Protein AF-A0A8H7GCM1-F1 (afdb_monomer)

Structure (mmCIF, N/CA/C/O backbone):
data_AF-A0A8H7GCM1-F1
#
_entry.id   AF-A0A8H7GCM1-F1
#
loop_
_atom_site.group_PDB
_atom_site.id
_atom_site.type_symbol
_atom_site.label_atom_id
_atom_site.label_alt_id
_atom_site.label_comp_id
_atom_site.label_asym_id
_atom_site.label_entity_id
_atom_site.label_seq_id
_atom_site.pdbx_PDB_ins_code
_atom_site.Cartn_x
_atom_site.Cartn_y
_atom_site.Cartn_z
_atom_site.occupancy
_atom_site.B_iso_or_equiv
_atom_site.auth_seq_id
_atom_site.auth_comp_id
_atom_site.auth_asym_id
_atom_site.auth_atom_id
_atom_site.pdbx_PDB_model_num
ATOM 1 N N . MET A 1 1 ? -5.188 6.220 15.422 1.00 56.75 1 MET A N 1
ATOM 2 C CA . MET A 1 1 ? -5.242 6.048 13.962 1.00 56.75 1 MET A CA 1
ATOM 3 C C . MET A 1 1 ? -3.857 5.651 13.469 1.00 56.75 1 MET A C 1
ATOM 5 O O . MET A 1 1 ? -2.933 6.449 13.520 1.00 56.75 1 MET A O 1
ATOM 9 N N . ILE A 1 2 ? -3.695 4.392 13.070 1.00 59.84 2 ILE A N 1
ATOM 10 C CA . ILE A 1 2 ? -2.401 3.773 12.755 1.00 59.84 2 ILE A CA 1
ATOM 11 C C . ILE A 1 2 ? -2.399 3.373 11.276 1.00 59.84 2 ILE A C 1
ATOM 13 O O . ILE A 1 2 ? -3.336 2.721 10.810 1.00 59.84 2 ILE A O 1
ATOM 17 N N . VAL A 1 3 ? -1.351 3.733 10.538 1.00 56.94 3 VAL A N 1
ATOM 18 C CA . VAL A 1 3 ? -1.102 3.201 9.190 1.00 56.94 3 VAL A CA 1
ATOM 19 C C . VAL A 1 3 ? -0.198 1.992 9.311 1.00 56.94 3 VAL A C 1
ATOM 21 O O . VAL A 1 3 ? 0.894 2.078 9.855 1.00 56.94 3 VAL A O 1
ATOM 24 N N . THR A 1 4 ? -0.628 0.871 8.754 1.00 56.31 4 THR A N 1
ATOM 25 C CA . THR A 1 4 ? 0.222 -0.291 8.501 1.00 56.31 4 THR A CA 1
ATOM 26 C C . THR A 1 4 ? 0.436 -0.411 7.000 1.00 56.31 4 THR A C 1
ATOM 28 O O . THR A 1 4 ? -0.504 -0.662 6.248 1.00 56.31 4 THR A O 1
ATOM 31 N N . SER A 1 5 ? 1.673 -0.232 6.556 1.00 50.31 5 SER A N 1
ATOM 32 C CA . SER A 1 5 ? 2.075 -0.357 5.160 1.00 50.31 5 SER A CA 1
ATOM 33 C C . SER A 1 5 ? 3.177 -1.392 5.030 1.00 50.31 5 SER A C 1
ATOM 35 O O . SER A 1 5 ? 4.272 -1.247 5.569 1.00 50.31 5 SER A O 1
ATOM 37 N N . LEU A 1 6 ? 2.901 -2.488 4.340 1.00 51.47 6 LEU A N 1
ATOM 38 C CA . LEU A 1 6 ? 3.860 -3.576 4.231 1.00 51.47 6 LEU A CA 1
ATOM 39 C C . LEU A 1 6 ? 3.591 -4.369 2.942 1.00 51.47 6 LEU A C 1
ATOM 41 O O . LEU A 1 6 ? 2.454 -4.564 2.509 1.00 51.47 6 LEU A O 1
ATOM 45 N N . THR A 1 7 ? 4.665 -4.865 2.335 1.00 49.66 7 THR A N 1
ATOM 46 C CA . THR A 1 7 ? 4.662 -5.676 1.105 1.00 49.66 7 THR A CA 1
ATOM 47 C C . THR A 1 7 ? 4.729 -7.189 1.378 1.00 49.66 7 THR A C 1
ATOM 49 O O . THR A 1 7 ? 4.510 -7.998 0.475 1.00 49.66 7 THR A O 1
ATOM 52 N N . ALA A 1 8 ? 4.949 -7.607 2.633 1.00 51.75 8 ALA A N 1
ATOM 53 C CA . ALA A 1 8 ? 4.996 -9.014 3.048 1.00 51.75 8 ALA A CA 1
ATOM 54 C C . ALA A 1 8 ? 3.602 -9.537 3.453 1.00 51.75 8 ALA A C 1
ATOM 56 O O . ALA A 1 8 ? 3.176 -9.408 4.597 1.00 51.75 8 ALA A O 1
ATOM 57 N N . LYS A 1 9 ? 2.900 -10.153 2.498 1.00 62.16 9 LYS A N 1
ATOM 58 C CA . LYS A 1 9 ? 1.460 -10.491 2.534 1.00 62.16 9 LYS A CA 1
ATOM 59 C C . LYS A 1 9 ? 0.919 -11.122 3.835 1.00 62.16 9 LYS A C 1
ATOM 61 O O . LYS A 1 9 ? -0.207 -10.817 4.205 1.00 62.16 9 LYS A O 1
ATOM 66 N N . ASN A 1 10 ? 1.686 -11.960 4.542 1.00 61.72 10 ASN A N 1
ATOM 67 C CA . ASN A 1 10 ? 1.159 -12.747 5.673 1.00 61.72 10 ASN A CA 1
ATOM 68 C C . ASN A 1 10 ? 1.312 -12.081 7.051 1.00 61.72 10 ASN A C 1
ATOM 70 O O . ASN A 1 10 ? 0.398 -12.162 7.867 1.00 61.72 10 ASN A O 1
ATOM 74 N N . LEU A 1 11 ? 2.435 -11.407 7.326 1.00 67.19 11 LEU A N 1
ATOM 75 C CA . LEU A 1 11 ? 2.702 -10.837 8.657 1.00 67.19 11 LEU A CA 1
ATOM 76 C C . LEU A 1 11 ? 1.741 -9.682 8.989 1.00 67.19 11 LEU A C 1
ATOM 78 O O . LEU A 1 11 ? 1.339 -9.497 10.133 1.00 67.19 11 LEU A O 1
ATOM 82 N N . ILE A 1 12 ? 1.325 -8.945 7.961 1.00 71.75 12 ILE A N 1
ATOM 83 C CA . ILE A 1 12 ? 0.465 -7.757 8.053 1.00 71.75 12 ILE A CA 1
ATOM 84 C C . ILE A 1 12 ? -0.931 -8.127 8.489 1.00 71.75 12 ILE A C 1
ATOM 86 O O . ILE A 1 12 ? -1.491 -7.481 9.362 1.00 71.75 12 ILE A O 1
ATOM 90 N N . VAL A 1 13 ? -1.498 -9.151 7.853 1.00 74.00 13 VAL A N 1
ATOM 91 C CA . VAL A 1 13 ? -2.870 -9.581 8.118 1.00 74.00 13 VAL A CA 1
ATOM 92 C C . VAL A 1 13 ? -2.975 -9.997 9.578 1.00 74.00 13 VAL A C 1
ATOM 94 O O . VAL A 1 13 ? -3.879 -9.549 10.275 1.00 74.00 13 VAL A O 1
ATOM 97 N N . VAL A 1 14 ? -1.990 -10.760 10.058 1.00 79.25 14 VAL A N 1
ATOM 98 C CA . VAL A 1 14 ? -1.889 -11.177 11.459 1.00 79.25 14 VAL A CA 1
ATOM 99 C C . VAL A 1 14 ? -1.750 -9.964 12.377 1.00 79.25 14 VAL A C 1
ATOM 101 O O . VAL A 1 14 ? -2.549 -9.794 13.295 1.00 79.25 14 VAL A O 1
ATOM 104 N N . PHE A 1 15 ? -0.787 -9.082 12.113 1.00 82.75 15 PHE A N 1
ATOM 105 C CA . PHE A 1 15 ? -0.526 -7.935 12.979 1.00 82.75 15 PHE A CA 1
ATOM 106 C C . PHE A 1 15 ? -1.691 -6.934 13.021 1.00 82.75 15 PHE A C 1
ATOM 108 O O . PHE A 1 15 ? -2.110 -6.515 14.099 1.00 82.75 15 PHE A O 1
ATOM 115 N N . ALA A 1 16 ? -2.278 -6.603 11.869 1.00 82.50 16 ALA A N 1
ATOM 116 C CA . ALA A 1 16 ? -3.461 -5.755 11.775 1.00 82.50 16 ALA A CA 1
ATOM 117 C C . ALA A 1 16 ? -4.646 -6.375 12.525 1.00 82.50 16 ALA A C 1
ATOM 119 O O . ALA A 1 16 ? -5.344 -5.669 13.246 1.00 82.50 16 ALA A O 1
ATOM 120 N N . SER A 1 17 ? -4.853 -7.692 12.423 1.00 82.56 17 SER A N 1
ATOM 121 C CA . SER A 1 17 ? -5.884 -8.389 13.197 1.00 82.56 17 SER A CA 1
ATOM 122 C C . SER A 1 17 ? -5.644 -8.306 14.707 1.00 82.56 17 SER A C 1
ATOM 124 O O . SER A 1 17 ? -6.599 -8.081 15.446 1.00 82.56 17 SER A O 1
ATOM 126 N N . HIS A 1 18 ? -4.395 -8.419 15.169 1.00 85.94 18 HIS A N 1
ATOM 127 C CA . HIS A 1 18 ? -4.063 -8.225 16.585 1.00 85.94 18 HIS A CA 1
ATOM 128 C C . HIS A 1 18 ? -4.339 -6.795 17.050 1.00 85.94 18 HIS A C 1
ATOM 130 O O . HIS A 1 18 ? -4.957 -6.604 18.095 1.00 85.94 18 HIS A O 1
ATOM 136 N N . LEU A 1 19 ? -3.938 -5.791 16.268 1.00 86.38 19 LEU A N 1
ATOM 137 C CA . LEU A 1 19 ? -4.208 -4.393 16.595 1.00 86.38 19 LEU A CA 1
ATOM 138 C C . LEU A 1 19 ? -5.713 -4.083 16.613 1.00 86.38 19 LEU A C 1
ATOM 140 O O . LEU A 1 19 ? -6.174 -3.373 17.501 1.00 86.38 19 LEU A O 1
ATOM 144 N N . LEU A 1 20 ? -6.496 -4.641 15.683 1.00 87.12 20 LEU A N 1
ATOM 145 C CA . LEU A 1 20 ? -7.957 -4.473 15.644 1.00 87.12 20 LEU A CA 1
ATOM 146 C C . LEU A 1 20 ? -8.674 -5.097 16.848 1.00 87.12 20 LEU A C 1
ATOM 148 O O . LEU A 1 20 ? -9.828 -4.746 17.097 1.00 87.12 20 LEU A O 1
ATOM 152 N N . ALA A 1 21 ? -8.019 -6.014 17.564 1.00 87.56 21 ALA A N 1
ATOM 153 C CA . ALA A 1 21 ? -8.541 -6.645 18.772 1.00 87.56 21 ALA A CA 1
ATOM 154 C C . ALA A 1 21 ? -8.226 -5.859 20.061 1.00 87.56 21 ALA A C 1
ATOM 156 O O . ALA A 1 21 ? -8.717 -6.230 21.126 1.00 87.56 21 ALA A O 1
ATOM 157 N N . LEU A 1 22 ? -7.421 -4.790 19.992 1.00 87.94 22 LEU A N 1
ATOM 158 C CA . LEU A 1 22 ? -7.083 -3.965 21.156 1.00 87.94 22 LEU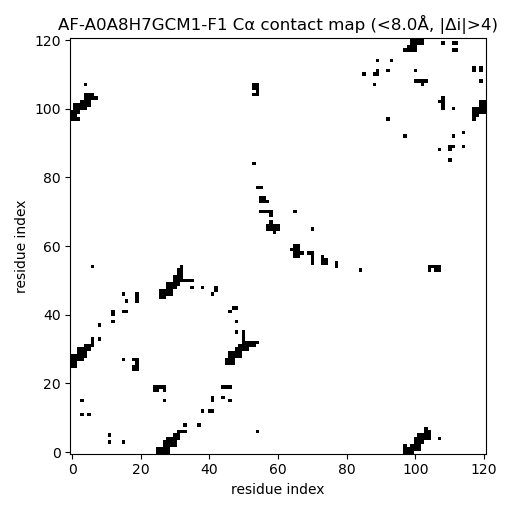 A CA 1
ATOM 159 C C . LEU A 1 22 ? -8.271 -3.117 21.635 1.00 87.94 22 LEU A C 1
ATOM 161 O O . LEU A 1 22 ? -9.161 -2.758 20.862 1.00 87.94 22 LEU A O 1
ATOM 165 N N . ALA A 1 23 ? -8.246 -2.759 22.922 1.00 86.38 23 ALA A N 1
ATOM 166 C CA . ALA A 1 23 ? -9.175 -1.821 23.542 1.00 86.38 23 ALA A CA 1
ATOM 167 C C . ALA A 1 23 ? -8.389 -0.639 24.150 1.00 86.38 23 ALA A C 1
ATOM 169 O O . ALA A 1 23 ? -7.550 -0.872 25.022 1.00 86.38 23 ALA A O 1
ATOM 170 N N . PRO A 1 24 ? -8.646 0.614 23.727 1.00 86.19 24 PRO A N 1
ATOM 171 C CA . PRO A 1 24 ? -9.607 1.023 22.698 1.00 86.19 24 PRO A CA 1
ATOM 172 C C . PRO A 1 24 ? -9.201 0.571 21.285 1.00 86.19 24 PRO A C 1
ATOM 174 O O . PRO A 1 24 ? -8.016 0.478 20.969 1.00 86.19 24 PRO A O 1
ATOM 177 N N . LYS A 1 25 ? -10.200 0.304 20.432 1.00 85.00 25 LYS A N 1
ATOM 178 C CA . LYS A 1 25 ? -9.983 -0.195 19.068 1.00 85.00 25 LYS A CA 1
ATOM 179 C C . LYS A 1 25 ? -9.360 0.895 18.187 1.00 85.00 25 LYS A C 1
ATOM 181 O O . LYS A 1 25 ? -10.008 1.922 17.970 1.00 85.00 25 LYS A O 1
ATOM 186 N N . PRO A 1 26 ? -8.146 0.699 17.642 1.00 88.31 26 PRO A N 1
ATOM 187 C CA . PRO A 1 26 ? -7.531 1.677 16.760 1.00 88.31 26 PRO A CA 1
ATOM 188 C C . PRO A 1 26 ? -8.169 1.644 15.365 1.00 88.31 26 PRO A C 1
ATOM 190 O O . PRO A 1 26 ? -8.519 0.586 14.842 1.00 88.31 26 PRO A O 1
ATOM 193 N N . THR A 1 27 ? -8.243 2.805 14.714 1.00 88.69 27 THR A N 1
ATOM 194 C CA . THR A 1 27 ? -8.492 2.885 13.267 1.00 88.69 27 THR A CA 1
ATOM 195 C C . THR A 1 27 ? -7.226 2.480 12.526 1.00 88.69 27 THR A C 1
ATOM 197 O O . THR A 1 27 ? -6.193 3.128 12.713 1.00 88.69 27 THR A O 1
ATOM 200 N N . ILE A 1 28 ? -7.303 1.437 11.695 1.00 88.88 28 ILE A N 1
ATOM 201 C CA . ILE A 1 28 ? -6.156 0.903 10.951 1.00 88.88 28 ILE A CA 1
ATOM 202 C C .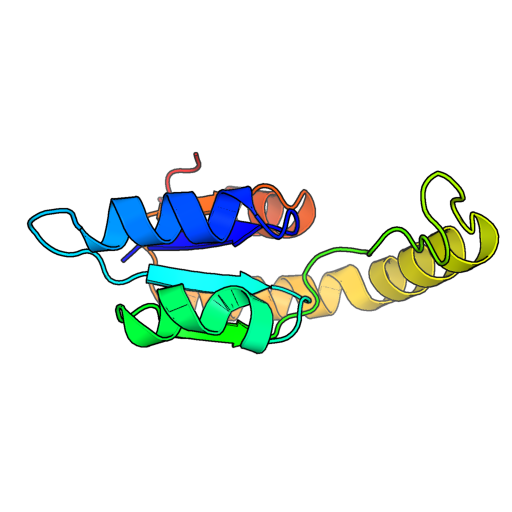 ILE A 1 28 ? -6.336 1.128 9.459 1.00 88.88 28 ILE A C 1
ATOM 204 O O . ILE A 1 28 ? -7.349 0.719 8.889 1.00 88.88 28 ILE A O 1
ATOM 208 N N . TYR A 1 29 ? -5.320 1.712 8.832 1.00 87.56 29 TYR A N 1
ATOM 209 C CA . TYR A 1 29 ? -5.212 1.824 7.382 1.00 87.56 29 TYR A CA 1
ATOM 210 C C . TYR A 1 29 ? -4.175 0.834 6.858 1.00 87.56 29 TYR A C 1
ATOM 212 O O . TYR A 1 29 ? -3.029 0.836 7.299 1.00 87.56 29 TYR A O 1
ATOM 220 N N . ILE A 1 30 ? -4.576 -0.008 5.909 1.00 87.44 30 ILE A N 1
ATOM 221 C CA . ILE A 1 30 ? -3.703 -0.926 5.181 1.00 87.44 30 ILE A CA 1
ATOM 222 C C . ILE A 1 30 ? -3.429 -0.322 3.811 1.00 87.44 30 ILE A C 1
ATOM 224 O O . ILE A 1 30 ? -4.341 -0.209 2.987 1.00 87.44 30 ILE A O 1
ATOM 228 N N . ILE A 1 31 ? -2.170 0.032 3.567 1.00 85.25 31 ILE A N 1
ATOM 229 C CA . ILE A 1 31 ? -1.712 0.562 2.281 1.00 85.25 31 ILE A CA 1
ATOM 230 C C . ILE A 1 31 ? -0.821 -0.486 1.633 1.00 85.25 31 ILE A C 1
ATOM 232 O O . ILE A 1 31 ? 0.145 -0.951 2.240 1.00 85.25 31 ILE A O 1
ATOM 236 N N . SER A 1 32 ? -1.166 -0.909 0.420 1.00 83.06 32 SER A N 1
ATOM 237 C CA . SER A 1 32 ? -0.401 -1.944 -0.273 1.00 83.06 32 SER A CA 1
ATOM 238 C C . SER A 1 32 ? -0.587 -1.885 -1.785 1.00 83.06 32 SER A C 1
ATOM 240 O O . SER A 1 32 ? -1.672 -1.567 -2.272 1.00 83.06 32 SER A O 1
ATOM 242 N N . SER A 1 33 ? 0.450 -2.296 -2.515 1.00 82.19 33 SER A N 1
ATOM 243 C CA . SER A 1 33 ? 0.387 -2.603 -3.949 1.00 82.19 33 SER A CA 1
ATOM 244 C C . SER A 1 33 ? -0.191 -3.998 -4.221 1.00 82.19 33 SER A C 1
ATOM 246 O O . SER A 1 33 ? -0.410 -4.383 -5.368 1.00 82.19 33 SER A O 1
ATOM 248 N N . ALA A 1 34 ? -0.442 -4.789 -3.173 1.00 83.31 34 ALA A N 1
ATOM 249 C CA . ALA A 1 34 ? -1.064 -6.096 -3.296 1.00 83.31 34 ALA A CA 1
ATOM 250 C C . ALA A 1 34 ? -2.601 -5.969 -3.393 1.00 83.31 34 ALA A C 1
ATOM 252 O O . ALA A 1 34 ? -3.187 -5.100 -2.738 1.00 83.31 34 ALA A O 1
ATOM 253 N N . PRO A 1 35 ? -3.282 -6.847 -4.157 1.00 85.31 35 PRO A N 1
ATOM 254 C CA . PRO A 1 35 ? -4.735 -6.810 -4.298 1.00 85.31 35 PRO A CA 1
ATOM 255 C C . PRO A 1 35 ? -5.498 -6.887 -2.969 1.00 85.31 35 PRO A C 1
ATOM 257 O O . PRO A 1 35 ? -5.150 -7.670 -2.082 1.00 85.31 35 PRO A O 1
ATOM 260 N N . LYS A 1 36 ? -6.617 -6.155 -2.882 1.00 88.25 36 LYS A N 1
ATOM 261 C CA . LYS A 1 36 ? -7.480 -6.070 -1.688 1.00 88.25 36 LYS A CA 1
ATOM 262 C C . LYS A 1 36 ? -7.891 -7.426 -1.106 1.00 88.25 36 LYS A C 1
ATOM 264 O O . LYS A 1 36 ? -8.000 -7.544 0.111 1.00 88.25 36 LYS A O 1
ATOM 269 N N . TYR A 1 37 ? -8.113 -8.446 -1.943 1.00 88.44 37 TYR A N 1
ATOM 270 C CA . TYR A 1 37 ? -8.595 -9.759 -1.490 1.00 88.44 37 TYR A CA 1
ATOM 271 C C . TYR A 1 37 ? -7.638 -10.453 -0.509 1.00 88.44 37 TYR A C 1
ATOM 273 O O . TYR A 1 37 ? -8.089 -11.234 0.323 1.00 88.44 37 TYR A O 1
ATOM 281 N N . ILE A 1 38 ? -6.338 -10.137 -0.550 1.00 85.31 38 ILE A N 1
ATOM 282 C CA . ILE A 1 38 ? -5.342 -10.668 0.397 1.00 85.31 38 ILE A CA 1
ATOM 283 C C . ILE A 1 38 ? -5.651 -10.202 1.827 1.00 85.31 38 ILE A C 1
ATOM 285 O O . ILE A 1 38 ? -5.385 -10.915 2.790 1.00 85.31 38 ILE A O 1
ATOM 289 N N . PHE A 1 39 ? -6.269 -9.029 1.961 1.00 87.19 39 PHE A N 1
ATOM 290 C CA . PHE A 1 39 ? -6.596 -8.394 3.234 1.00 87.19 39 PHE A CA 1
ATOM 291 C C . PHE A 1 39 ? -8.078 -8.529 3.601 1.00 87.19 39 PHE A C 1
ATOM 293 O O . PHE A 1 39 ? -8.538 -7.838 4.509 1.00 87.19 39 PHE A O 1
ATOM 300 N N . ALA A 1 40 ? -8.843 -9.391 2.918 1.00 88.31 40 ALA A N 1
ATOM 301 C CA . ALA A 1 40 ? -10.295 -9.489 3.088 1.00 88.31 40 ALA A CA 1
ATOM 302 C C . ALA A 1 40 ? -10.715 -9.673 4.557 1.00 88.31 40 ALA A C 1
ATOM 304 O O . ALA A 1 40 ? -11.635 -9.000 5.013 1.00 88.31 40 ALA A O 1
ATOM 305 N N . ASN A 1 41 ? -9.990 -10.499 5.319 1.00 87.94 41 ASN A N 1
ATOM 306 C CA . ASN A 1 41 ? -10.268 -10.735 6.739 1.00 87.94 41 ASN A CA 1
ATOM 307 C C . ASN A 1 41 ? -10.019 -9.491 7.604 1.00 87.94 41 ASN A C 1
ATOM 309 O O . ASN A 1 41 ? -10.844 -9.153 8.450 1.00 87.94 41 ASN A O 1
ATOM 313 N N . SER A 1 42 ? -8.910 -8.780 7.385 1.00 87.75 42 SER A N 1
ATOM 314 C CA . SER A 1 42 ? -8.601 -7.547 8.120 1.00 87.75 42 SER A CA 1
ATOM 315 C C . SER A 1 42 ? -9.598 -6.437 7.781 1.00 87.75 42 SER A C 1
ATOM 317 O O . SER A 1 42 ? -10.042 -5.716 8.670 1.00 87.75 42 SER A O 1
ATOM 319 N N . VAL A 1 43 ? -10.004 -6.336 6.511 1.00 90.19 43 VAL A N 1
ATOM 320 C CA . VAL A 1 43 ? -11.041 -5.394 6.064 1.00 90.19 43 VAL A CA 1
ATOM 321 C C . VAL A 1 43 ? -12.393 -5.739 6.690 1.00 90.19 43 VAL A C 1
ATOM 323 O O . VAL A 1 43 ? -13.061 -4.851 7.211 1.00 90.19 43 VAL A O 1
ATOM 326 N N . ALA A 1 44 ? -12.774 -7.019 6.724 1.00 90.31 44 ALA A N 1
ATOM 327 C CA . ALA A 1 44 ? -13.993 -7.476 7.394 1.00 90.31 44 ALA A CA 1
ATOM 328 C C . ALA A 1 44 ? -13.975 -7.189 8.908 1.00 90.31 44 ALA A C 1
ATOM 330 O O . ALA A 1 44 ? -15.009 -6.876 9.490 1.00 90.31 44 ALA A O 1
ATOM 331 N N . ALA A 1 45 ? -12.799 -7.228 9.540 1.00 88.69 45 ALA A N 1
ATOM 332 C CA . ALA A 1 45 ? -12.611 -6.863 10.944 1.00 88.69 45 ALA A CA 1
ATOM 333 C C . ALA A 1 45 ? -12.596 -5.336 11.200 1.00 88.69 45 ALA A C 1
ATOM 335 O O . ALA A 1 45 ? -12.564 -4.901 12.359 1.00 88.69 45 ALA A O 1
ATOM 336 N N . GLY A 1 46 ? -12.658 -4.512 10.148 1.00 89.62 46 GLY A N 1
ATOM 337 C CA . GLY A 1 46 ? -12.783 -3.054 10.225 1.00 89.62 46 GLY A CA 1
ATOM 338 C C . GLY A 1 46 ? -11.539 -2.257 9.824 1.00 89.62 46 GLY A C 1
ATOM 339 O O . GLY A 1 46 ? -11.505 -1.057 10.081 1.00 89.62 46 GLY A O 1
ATOM 340 N N . ALA A 1 47 ? -10.521 -2.878 9.216 1.00 90.00 47 ALA A N 1
ATOM 341 C CA . ALA A 1 47 ? -9.425 -2.127 8.600 1.00 90.00 47 ALA A CA 1
ATOM 342 C C . ALA A 1 47 ? -9.877 -1.422 7.312 1.00 90.00 47 ALA A C 1
ATOM 344 O O . ALA A 1 47 ? -10.670 -1.948 6.528 1.00 90.00 47 ALA A O 1
ATOM 345 N N . ILE A 1 48 ? -9.298 -0.254 7.052 1.00 91.44 48 ILE A N 1
ATOM 346 C CA . ILE A 1 48 ? -9.521 0.522 5.835 1.00 91.44 48 ILE A CA 1
ATOM 347 C C . ILE A 1 48 ? -8.393 0.202 4.860 1.00 91.44 48 ILE A C 1
ATOM 349 O O . ILE A 1 48 ? -7.223 0.327 5.198 1.00 91.44 48 ILE A O 1
ATOM 353 N N . TYR A 1 49 ? -8.727 -0.223 3.646 1.00 90.56 49 TYR A N 1
ATOM 354 C CA . TYR A 1 49 ? -7.737 -0.567 2.626 1.00 90.56 49 TYR A CA 1
ATOM 355 C C . TYR A 1 49 ? -7.614 0.537 1.574 1.00 90.56 49 TYR A C 1
ATOM 357 O O . TYR A 1 49 ? -8.629 0.970 1.024 1.00 90.56 49 TYR A O 1
ATOM 365 N N . ARG A 1 50 ? -6.374 0.903 1.234 1.00 89.62 50 ARG A N 1
ATOM 366 C CA . ARG A 1 50 ? -6.022 1.758 0.094 1.00 89.62 50 ARG A CA 1
ATOM 367 C C . ARG A 1 50 ? -5.001 1.033 -0.781 1.00 89.62 50 ARG A C 1
ATOM 369 O O . ARG A 1 50 ? -3.934 0.643 -0.311 1.00 89.62 50 ARG A O 1
ATOM 376 N N . PHE A 1 51 ? -5.326 0.866 -2.060 1.00 88.25 51 PHE A N 1
ATOM 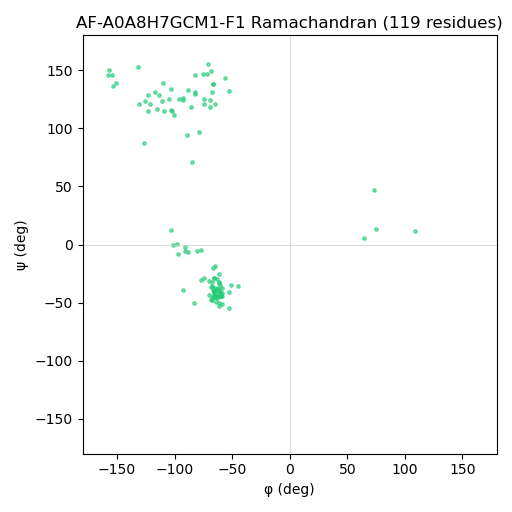377 C CA . PHE A 1 51 ? -4.338 0.423 -3.037 1.00 88.25 51 PHE A CA 1
ATOM 378 C C . PHE A 1 51 ? -3.397 1.591 -3.334 1.00 88.25 51 PHE A C 1
ATOM 380 O O . PHE A 1 51 ? -3.869 2.667 -3.697 1.00 88.25 51 PHE A O 1
ATOM 387 N N . SER A 1 52 ? -2.092 1.383 -3.177 1.00 85.50 52 SER A N 1
ATOM 388 C CA . SER A 1 52 ? -1.087 2.332 -3.652 1.00 85.50 52 SER A CA 1
ATOM 389 C C . SER A 1 52 ? 0.211 1.610 -4.007 1.00 85.50 52 SER A C 1
ATOM 391 O O . SER A 1 52 ? 0.656 0.688 -3.318 1.00 85.50 52 SER A O 1
ATOM 393 N N . GLU A 1 53 ? 0.820 2.023 -5.113 1.00 82.00 53 GLU A N 1
ATOM 394 C CA . GLU A 1 53 ? 2.078 1.485 -5.622 1.00 82.00 53 GLU A CA 1
ATOM 395 C C . GLU A 1 53 ? 3.273 2.173 -4.963 1.00 82.00 53 GLU A C 1
ATOM 397 O O . GLU A 1 53 ? 3.989 2.964 -5.582 1.00 82.00 53 GLU A O 1
ATOM 402 N N . ILE A 1 54 ? 3.455 1.859 -3.689 1.00 76.31 54 ILE A N 1
ATOM 403 C CA . ILE A 1 54 ? 4.403 2.515 -2.787 1.00 76.31 54 ILE A CA 1
ATOM 404 C C . ILE A 1 54 ? 5.787 1.862 -2.737 1.00 76.31 54 ILE A C 1
ATOM 406 O O . ILE A 1 54 ? 6.635 2.344 -2.006 1.00 76.31 54 ILE A O 1
ATOM 410 N N . ASP A 1 55 ? 6.032 0.761 -3.449 1.00 75.69 55 ASP A N 1
ATOM 411 C CA . ASP A 1 55 ? 7.316 0.043 -3.403 1.00 75.69 55 ASP A CA 1
ATOM 412 C C . ASP A 1 55 ? 7.546 -0.710 -4.727 1.00 75.69 55 ASP A C 1
ATOM 414 O O . ASP A 1 55 ? 6.601 -1.335 -5.233 1.00 75.69 55 ASP A O 1
ATOM 418 N N . PRO A 1 56 ? 8.759 -0.685 -5.313 1.00 75.94 56 PRO A N 1
ATOM 419 C CA . PRO A 1 56 ? 9.086 -1.514 -6.465 1.00 75.94 56 PRO A CA 1
ATOM 420 C C . PRO A 1 56 ? 9.049 -2.997 -6.085 1.00 75.94 56 PRO A C 1
ATOM 422 O O . PRO A 1 56 ? 9.783 -3.471 -5.219 1.00 75.94 56 PRO A O 1
ATOM 425 N N . VAL A 1 57 ? 8.200 -3.759 -6.769 1.00 76.31 57 VAL A N 1
ATOM 426 C CA . VAL A 1 57 ? 8.038 -5.193 -6.512 1.00 76.31 57 VAL A CA 1
ATOM 427 C C . VAL A 1 57 ? 9.132 -5.988 -7.230 1.00 76.31 57 VAL A C 1
ATOM 429 O O . VAL A 1 57 ? 9.320 -5.852 -8.439 1.00 76.31 57 VAL A O 1
ATOM 432 N N . ILE A 1 58 ? 9.822 -6.874 -6.502 1.00 79.19 58 ILE A N 1
ATOM 433 C CA . ILE A 1 58 ? 10.692 -7.890 -7.113 1.00 79.19 58 ILE A CA 1
ATOM 434 C C . ILE A 1 58 ? 9.810 -8.909 -7.832 1.00 79.19 58 ILE A C 1
ATOM 436 O O . ILE A 1 58 ? 8.942 -9.536 -7.220 1.00 79.19 58 ILE A O 1
ATOM 440 N N . VAL A 1 59 ? 10.055 -9.115 -9.124 1.00 80.81 59 VAL A N 1
ATOM 441 C CA . VAL A 1 59 ? 9.253 -10.037 -9.924 1.00 80.81 59 VAL A CA 1
ATOM 442 C C . VAL A 1 59 ? 9.785 -11.458 -9.785 1.00 80.81 59 VAL A C 1
ATOM 444 O O . VAL A 1 59 ? 10.926 -11.768 -10.138 1.00 80.81 59 VAL A O 1
ATOM 447 N N . GLN A 1 60 ? 8.930 -12.331 -9.255 1.00 80.56 60 GLN A N 1
ATOM 448 C CA . GLN A 1 60 ? 9.205 -13.749 -9.041 1.00 80.56 60 GLN A CA 1
ATOM 449 C C . GLN A 1 60 ? 8.105 -14.594 -9.694 1.00 80.56 60 GLN A C 1
ATOM 451 O O . GLN A 1 60 ? 7.114 -14.922 -9.041 1.00 80.56 60 GLN A O 1
ATOM 456 N N . PRO A 1 61 ? 8.243 -14.939 -10.987 1.00 76.38 61 PRO A N 1
ATOM 457 C CA . PRO A 1 61 ? 7.233 -15.721 -11.702 1.00 76.38 61 PRO A CA 1
ATOM 458 C C . PRO A 1 61 ? 7.088 -17.149 -11.157 1.00 76.38 61 PRO A C 1
ATOM 460 O O . PRO A 1 61 ? 6.018 -17.744 -11.243 1.00 76.38 61 PRO A O 1
ATOM 463 N N . LEU A 1 62 ? 8.172 -17.702 -10.601 1.00 81.69 62 LEU A N 1
ATOM 464 C CA . LEU A 1 62 ? 8.225 -19.029 -9.993 1.00 81.69 62 LEU A CA 1
ATOM 465 C C . LEU A 1 62 ? 8.908 -18.946 -8.627 1.00 81.69 62 LEU A C 1
ATOM 467 O O . LEU A 1 62 ? 9.788 -18.107 -8.411 1.00 81.69 62 LEU A O 1
ATOM 471 N N . ALA A 1 63 ? 8.554 -19.868 -7.729 1.00 76.38 63 ALA A N 1
ATOM 472 C CA . ALA A 1 63 ? 9.248 -20.012 -6.455 1.00 76.38 63 ALA A CA 1
ATOM 473 C C . ALA A 1 63 ? 10.763 -20.161 -6.693 1.00 76.38 63 ALA A C 1
ATOM 475 O O . ALA A 1 63 ? 11.195 -20.929 -7.555 1.00 76.38 63 ALA A O 1
ATOM 476 N N . TYR A 1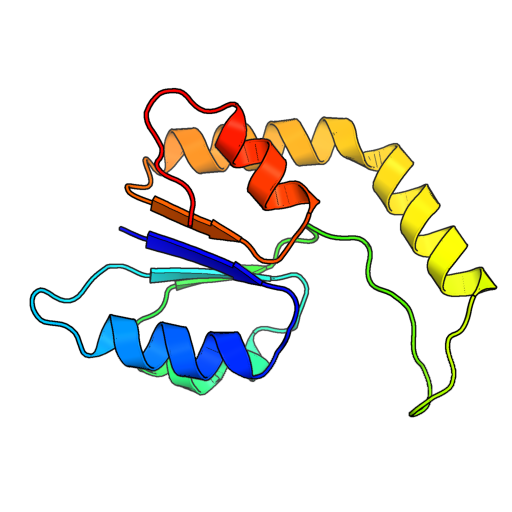 64 ? 11.562 -19.399 -5.943 1.00 79.12 64 TYR A N 1
ATOM 477 C CA . TYR A 1 64 ? 13.032 -19.387 -6.007 1.00 79.12 64 TYR A CA 1
ATOM 478 C C . TYR A 1 64 ? 13.652 -18.890 -7.327 1.00 79.12 64 TYR A C 1
ATOM 480 O O . TYR A 1 64 ? 14.875 -18.919 -7.468 1.00 79.12 64 TYR A O 1
ATOM 488 N N . ARG A 1 65 ? 12.859 -18.389 -8.284 1.00 84.38 65 ARG A N 1
ATOM 489 C CA . ARG A 1 65 ? 13.374 -17.730 -9.493 1.00 84.38 65 ARG A CA 1
ATOM 490 C C . ARG A 1 65 ? 12.982 -16.264 -9.514 1.00 84.38 65 ARG A C 1
ATOM 492 O O . ARG A 1 65 ? 11.810 -15.916 -9.620 1.00 84.38 65 ARG A O 1
ATOM 499 N N . VAL A 1 66 ? 13.999 -15.413 -9.467 1.00 85.25 66 VAL A N 1
ATOM 500 C CA . VAL A 1 66 ? 13.849 -13.969 -9.645 1.00 85.25 66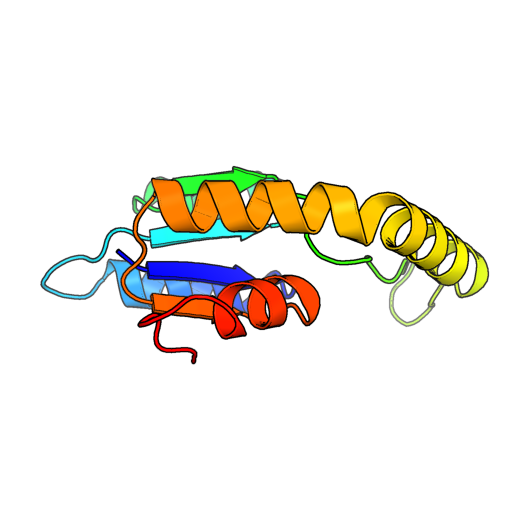 VAL A CA 1
ATOM 501 C C . VAL A 1 66 ? 14.059 -13.633 -11.111 1.00 85.25 66 VAL A C 1
ATOM 503 O O . VAL A 1 66 ? 15.123 -13.926 -11.663 1.00 85.25 66 VAL A O 1
ATOM 506 N N . ASP A 1 67 ? 13.080 -12.970 -11.719 1.00 88.38 67 ASP A N 1
ATOM 507 C CA . ASP A 1 67 ? 13.298 -12.308 -12.997 1.00 88.38 67 ASP A CA 1
ATOM 508 C C . ASP A 1 67 ? 14.029 -10.990 -12.737 1.00 88.38 67 ASP A C 1
ATOM 510 O O . ASP A 1 67 ? 13.440 -9.972 -12.365 1.00 88.38 67 ASP A O 1
ATOM 514 N N . ARG A 1 68 ? 15.354 -11.026 -12.882 1.00 88.81 68 ARG A N 1
ATOM 515 C CA . ARG A 1 68 ? 16.214 -9.869 -12.612 1.00 88.81 68 ARG A CA 1
ATOM 516 C C . ARG A 1 68 ? 15.946 -8.732 -13.590 1.00 88.81 68 ARG A C 1
ATOM 518 O O . ARG A 1 68 ? 15.917 -7.582 -13.167 1.00 88.81 68 ARG A O 1
ATOM 525 N N . GLN A 1 69 ? 15.751 -9.042 -14.871 1.00 91.56 69 GLN A N 1
ATOM 526 C CA . GLN A 1 69 ? 15.574 -8.018 -15.895 1.00 91.56 69 GLN A CA 1
ATOM 527 C C . GLN A 1 69 ? 14.253 -7.287 -15.682 1.00 91.56 69 GLN A C 1
ATOM 529 O O . GLN A 1 69 ? 14.220 -6.057 -15.671 1.00 91.56 69 GLN A O 1
ATOM 534 N N . GLN A 1 70 ? 13.179 -8.038 -15.442 1.00 87.69 70 GLN A N 1
ATOM 535 C CA . GLN A 1 70 ? 11.879 -7.456 -15.156 1.00 87.69 70 GLN A CA 1
ATOM 536 C C . GLN A 1 70 ? 11.888 -6.688 -13.831 1.00 87.69 70 GLN A C 1
ATOM 538 O O . GLN A 1 70 ? 11.372 -5.576 -13.782 1.00 87.69 70 GLN A O 1
ATOM 543 N N . SER A 1 71 ? 12.542 -7.210 -12.788 1.00 86.19 71 SER A N 1
ATOM 544 C CA . SER A 1 71 ? 12.689 -6.497 -11.509 1.00 86.19 71 SER A CA 1
ATOM 545 C C . SER A 1 71 ? 13.435 -5.166 -11.666 1.00 86.19 71 SER A C 1
ATOM 547 O O . SER A 1 71 ? 13.020 -4.162 -11.096 1.00 86.19 71 SER A O 1
ATOM 549 N N . VAL A 1 72 ? 14.502 -5.121 -12.474 1.00 89.62 72 VAL A N 1
ATOM 550 C CA . VAL A 1 72 ? 15.227 -3.873 -12.780 1.00 89.62 72 VAL A CA 1
ATOM 551 C C . VAL A 1 72 ? 14.351 -2.904 -13.572 1.00 89.62 72 VAL A C 1
ATOM 553 O O . VAL A 1 72 ? 14.377 -1.707 -13.300 1.00 89.62 72 VAL A O 1
ATOM 556 N N . ASN A 1 73 ? 13.562 -3.394 -14.529 1.00 90.38 73 ASN A N 1
ATOM 557 C CA . ASN A 1 73 ? 12.655 -2.547 -15.303 1.00 90.38 73 ASN A CA 1
ATOM 558 C C . ASN A 1 73 ? 11.559 -1.935 -14.413 1.00 90.38 73 ASN A C 1
ATOM 560 O O . ASN A 1 73 ? 11.303 -0.738 -14.509 1.00 90.38 73 ASN A O 1
ATOM 564 N N . VAL A 1 74 ? 10.970 -2.729 -13.510 1.00 86.62 74 VAL A N 1
ATOM 565 C CA . VAL A 1 74 ? 10.003 -2.255 -12.504 1.00 86.62 74 VAL A CA 1
ATOM 566 C C . VAL A 1 74 ? 10.646 -1.220 -11.585 1.00 86.62 74 VAL A C 1
ATOM 568 O O . VAL A 1 74 ? 10.055 -0.173 -11.337 1.00 86.62 74 VAL A O 1
ATOM 571 N N . LEU A 1 75 ? 11.877 -1.471 -11.129 1.00 87.38 75 LEU A N 1
ATOM 572 C CA . LEU A 1 75 ? 12.615 -0.517 -10.308 1.00 87.38 75 LEU A CA 1
ATOM 573 C C . LEU A 1 75 ? 12.867 0.802 -11.050 1.00 87.38 75 LEU A C 1
ATOM 575 O O . LEU A 1 75 ? 12.655 1.856 -10.467 1.00 87.38 75 LEU A O 1
ATOM 579 N N . ARG A 1 76 ? 13.281 0.769 -12.323 1.00 89.50 76 ARG A N 1
ATOM 580 C CA . ARG A 1 76 ? 13.490 1.991 -13.123 1.00 89.50 76 ARG A CA 1
ATOM 581 C C . ARG A 1 76 ? 12.202 2.791 -13.275 1.00 89.50 76 ARG A C 1
ATOM 583 O O . ARG A 1 76 ? 12.190 3.960 -12.921 1.00 89.50 76 ARG A O 1
ATOM 590 N N . ALA A 1 77 ? 11.112 2.144 -13.685 1.00 87.50 77 ALA A N 1
ATOM 591 C CA . ALA A 1 77 ? 9.815 2.806 -13.824 1.00 87.50 77 ALA A CA 1
ATOM 592 C C . ALA A 1 77 ? 9.325 3.418 -12.497 1.00 87.50 77 ALA A C 1
ATOM 594 O O . ALA A 1 77 ? 8.750 4.509 -12.468 1.00 87.50 77 ALA A O 1
ATOM 595 N N . PHE A 1 78 ? 9.583 2.736 -11.379 1.00 85.50 78 PHE A N 1
ATOM 596 C CA . PHE A 1 78 ? 9.305 3.279 -10.056 1.00 85.50 78 PHE A CA 1
ATOM 597 C C . PHE A 1 78 ? 10.185 4.495 -9.738 1.00 85.50 78 PHE A C 1
ATOM 599 O O . PHE A 1 78 ? 9.677 5.503 -9.261 1.00 85.50 78 PHE A O 1
ATOM 606 N N . LEU A 1 79 ? 11.491 4.429 -10.017 1.00 86.56 79 LEU A N 1
ATOM 607 C CA . LEU A 1 79 ? 12.420 5.536 -9.780 1.00 86.56 79 LEU A CA 1
ATOM 608 C C . LEU A 1 79 ? 12.080 6.773 -10.623 1.00 86.56 79 LEU A C 1
ATOM 610 O O . LEU A 1 79 ? 12.159 7.882 -10.102 1.00 86.56 79 LEU A O 1
ATOM 614 N N . ASP A 1 80 ? 11.633 6.585 -11.865 1.00 89.56 80 ASP A N 1
ATOM 615 C CA . ASP A 1 80 ? 11.223 7.670 -12.767 1.00 89.56 80 ASP A CA 1
ATOM 616 C C . ASP A 1 80 ? 9.972 8.412 -12.264 1.00 89.56 80 ASP A C 1
ATOM 618 O O . ASP A 1 80 ? 9.800 9.603 -12.509 1.00 89.56 80 ASP A O 1
ATOM 622 N N . THR A 1 81 ? 9.097 7.722 -11.526 1.00 86.00 81 THR A N 1
ATOM 623 C CA . THR A 1 81 ? 7.857 8.288 -10.957 1.00 86.00 81 THR A CA 1
ATOM 624 C C . THR A 1 81 ? 7.968 8.619 -9.470 1.00 86.00 81 THR A C 1
ATOM 626 O O . THR A 1 81 ? 7.023 9.138 -8.869 1.00 86.00 81 THR A O 1
ATOM 629 N N . LYS A 1 82 ? 9.138 8.352 -8.879 1.00 82.69 82 LYS A N 1
ATOM 630 C CA . LYS A 1 82 ? 9.400 8.394 -7.441 1.00 82.69 82 LYS A CA 1
ATOM 631 C C . LYS A 1 82 ? 8.989 9.712 -6.817 1.00 82.69 82 LYS A C 1
ATOM 633 O O . LYS A 1 82 ? 8.233 9.703 -5.859 1.00 82.69 82 LYS A O 1
ATOM 638 N N . ASP A 1 83 ? 9.488 10.830 -7.334 1.00 83.69 83 ASP A N 1
ATOM 639 C CA . ASP A 1 83 ? 9.313 12.133 -6.686 1.00 83.69 83 ASP A CA 1
ATOM 640 C C . ASP A 1 83 ? 7.852 12.605 -6.718 1.00 83.69 83 ASP A C 1
ATOM 642 O O . ASP A 1 83 ? 7.363 13.141 -5.727 1.00 83.69 83 ASP A O 1
ATOM 646 N N . ALA A 1 84 ? 7.126 12.324 -7.804 1.00 86.25 84 ALA A N 1
ATOM 647 C CA . ALA A 1 84 ? 5.701 12.636 -7.907 1.00 86.25 84 ALA A CA 1
ATOM 648 C C . ALA A 1 84 ? 4.863 11.789 -6.936 1.00 86.25 84 ALA A C 1
ATOM 650 O O . ALA A 1 84 ? 4.070 12.334 -6.170 1.00 86.25 84 ALA A O 1
ATOM 651 N N . LYS A 1 85 ? 5.094 10.467 -6.907 1.00 83.44 85 LYS A N 1
ATOM 652 C CA . LYS A 1 85 ? 4.429 9.560 -5.956 1.00 83.44 85 LYS A CA 1
ATOM 653 C C . LYS A 1 85 ? 4.749 9.919 -4.509 1.00 83.44 85 LYS A C 1
ATOM 655 O O . LYS A 1 85 ? 3.908 9.785 -3.629 1.00 83.44 85 LYS A O 1
ATOM 660 N N . LEU A 1 86 ? 5.969 10.380 -4.258 1.00 81.44 86 LEU A N 1
ATOM 661 C CA . LEU A 1 86 ? 6.398 10.789 -2.931 1.00 81.44 86 LEU A CA 1
ATOM 662 C C . LEU A 1 86 ? 5.593 11.973 -2.413 1.00 81.44 86 LEU A C 1
ATOM 664 O O . LEU A 1 86 ? 5.174 11.976 -1.259 1.00 81.44 86 LEU A O 1
ATOM 668 N N . GLU A 1 87 ? 5.412 12.977 -3.264 1.00 84.00 87 GLU A N 1
ATOM 669 C CA . GLU A 1 87 ? 4.652 14.169 -2.927 1.00 84.00 87 GLU A CA 1
AT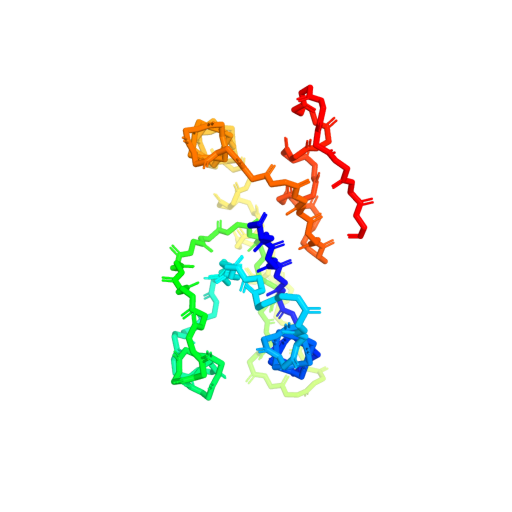OM 670 C C . GLU A 1 87 ? 3.177 13.834 -2.688 1.00 84.00 87 GLU A C 1
ATOM 672 O O . GLU A 1 87 ? 2.608 14.279 -1.695 1.00 84.00 87 GLU A O 1
ATOM 677 N N . GLU A 1 88 ? 2.592 12.981 -3.534 1.00 86.75 88 GLU A N 1
ATOM 678 C CA . GLU A 1 88 ? 1.218 12.494 -3.381 1.00 86.75 88 GLU A CA 1
ATOM 679 C C . GLU A 1 88 ? 1.018 11.763 -2.046 1.00 86.75 88 GLU A C 1
ATOM 681 O O . GLU A 1 88 ? 0.121 12.101 -1.272 1.00 86.75 88 GLU A O 1
ATOM 686 N N . GLU A 1 89 ? 1.885 10.794 -1.732 1.00 83.94 89 GLU A N 1
ATOM 687 C CA . GLU A 1 89 ? 1.797 10.039 -0.481 1.00 83.94 89 GLU A CA 1
ATOM 688 C C . GLU A 1 89 ? 2.048 10.925 0.737 1.00 83.94 89 GLU A C 1
ATOM 690 O O . GLU A 1 89 ? 1.382 10.774 1.760 1.00 83.94 89 GLU A O 1
ATOM 695 N N . ARG A 1 90 ? 2.978 11.881 0.640 1.00 82.00 90 ARG A N 1
ATOM 696 C CA . ARG A 1 90 ? 3.237 12.836 1.718 1.00 82.00 90 ARG A CA 1
ATOM 697 C C . ARG A 1 90 ? 2.020 13.716 1.980 1.00 82.00 90 ARG A C 1
ATOM 699 O O . ARG A 1 90 ? 1.632 13.854 3.138 1.00 82.00 90 ARG A O 1
ATOM 706 N N . ALA A 1 91 ? 1.438 14.299 0.934 1.00 85.88 91 ALA A N 1
ATOM 707 C CA . ALA A 1 91 ? 0.259 15.148 1.049 1.00 85.88 91 ALA A CA 1
ATOM 708 C C . ALA A 1 91 ? -0.911 14.368 1.660 1.00 85.88 91 ALA A C 1
ATOM 710 O O . ALA A 1 91 ? -1.534 14.836 2.610 1.00 85.88 91 ALA A O 1
ATOM 711 N N . TRP A 1 92 ? -1.129 13.135 1.200 1.00 85.94 92 TRP A N 1
ATOM 712 C CA . TRP A 1 92 ? -2.161 12.261 1.743 1.00 85.94 92 TRP A CA 1
ATOM 713 C C . TRP A 1 92 ? -1.916 11.895 3.218 1.00 85.94 92 TRP A C 1
ATOM 715 O O . TRP A 1 92 ? -2.832 11.961 4.035 1.00 85.94 92 TRP A O 1
ATOM 725 N N . LEU A 1 93 ? -0.680 11.551 3.601 1.00 81.00 93 LEU A N 1
ATOM 726 C CA . LEU A 1 93 ? -0.331 11.259 4.999 1.00 81.00 93 LEU A CA 1
ATOM 727 C C . LEU A 1 93 ? -0.563 12.471 5.916 1.00 81.00 93 LEU A C 1
ATOM 729 O O . LEU A 1 93 ? -1.019 12.299 7.049 1.00 81.00 93 LEU A O 1
ATOM 733 N N . GLN A 1 94 ? -0.259 13.680 5.433 1.00 83.12 94 GLN A N 1
ATOM 734 C CA . GLN A 1 94 ? -0.480 14.931 6.164 1.00 83.12 94 GLN A CA 1
ATOM 735 C C . GLN A 1 94 ? -1.964 15.270 6.302 1.00 83.12 94 GLN A C 1
ATOM 737 O O . GLN A 1 94 ? -2.393 15.643 7.390 1.00 83.12 94 GLN A O 1
ATOM 742 N N . GLU A 1 95 ? -2.741 15.117 5.229 1.00 86.25 95 GLU A N 1
ATOM 743 C CA . GLU A 1 95 ? -4.187 15.359 5.223 1.00 86.25 95 GLU A CA 1
ATOM 744 C C . GLU A 1 95 ? -4.911 14.446 6.215 1.00 86.25 95 GLU A C 1
ATOM 746 O O . GLU A 1 95 ? -5.778 14.889 6.966 1.00 8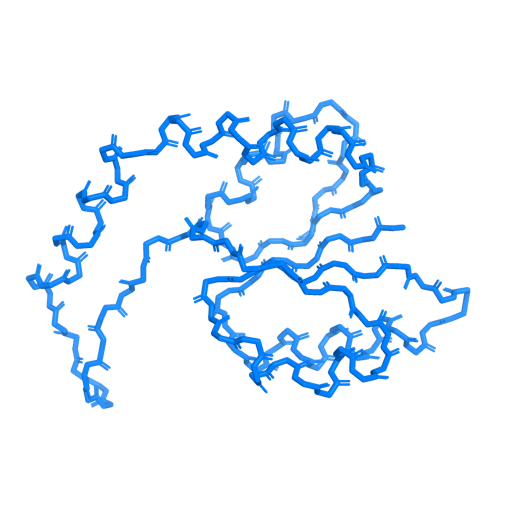6.25 95 GLU A O 1
ATOM 751 N N . MET A 1 96 ? -4.527 13.171 6.244 1.00 83.56 96 MET A N 1
ATOM 752 C CA . MET A 1 96 ? -5.190 12.186 7.087 1.00 83.56 96 MET A CA 1
ATOM 753 C C . MET A 1 96 ? -4.829 12.338 8.568 1.00 83.56 96 MET A C 1
ATOM 755 O O . MET A 1 96 ? -5.661 12.005 9.402 1.00 83.56 96 MET A O 1
ATOM 759 N N . GLY A 1 97 ? -3.636 12.840 8.915 1.00 79.31 97 GLY A N 1
ATOM 760 C CA . GLY A 1 97 ? -3.251 13.132 10.304 1.00 79.31 97 GLY A CA 1
ATOM 761 C C . GLY A 1 97 ? -2.965 11.893 11.164 1.00 79.31 97 GLY A C 1
ATOM 762 O O . GLY A 1 97 ? -3.484 11.767 12.270 1.00 79.31 97 GLY A O 1
ATOM 763 N N . PHE A 1 98 ? -2.183 10.940 10.650 1.00 80.69 98 PHE A N 1
ATOM 764 C CA . PHE A 1 98 ? -1.902 9.664 11.324 1.00 80.69 98 PHE A CA 1
ATOM 765 C C . PHE A 1 98 ? -1.086 9.795 12.618 1.00 80.69 98 PHE A C 1
ATOM 767 O O . PHE A 1 98 ? -0.079 10.495 12.655 1.00 80.69 98 PHE A O 1
ATOM 774 N N . ASP A 1 99 ? -1.467 9.029 13.649 1.00 80.19 99 ASP A N 1
ATOM 775 C CA . ASP A 1 99 ? -0.766 9.015 14.943 1.00 80.19 99 ASP A CA 1
ATOM 776 C C . ASP A 1 99 ? 0.540 8.212 14.890 1.00 80.19 99 ASP A C 1
ATOM 778 O O . ASP A 1 99 ? 1.474 8.473 15.641 1.00 80.19 99 ASP A O 1
ATOM 782 N N . CYS A 1 100 ? 0.595 7.187 14.038 1.00 77.62 100 CYS A N 1
ATOM 783 C CA . CYS A 1 100 ? 1.758 6.322 13.876 1.00 77.62 100 CYS A CA 1
ATOM 784 C C . CYS A 1 100 ? 1.719 5.639 12.508 1.00 77.62 100 CYS A C 1
ATOM 786 O O . CYS A 1 100 ? 0.641 5.282 12.012 1.00 77.62 100 CYS A O 1
ATOM 788 N N . VAL A 1 101 ? 2.897 5.419 11.922 1.00 78.12 101 VAL A N 1
ATOM 789 C CA . VAL A 1 101 ? 3.048 4.601 10.719 1.00 78.12 101 VAL A CA 1
ATOM 790 C C . VAL A 1 101 ? 4.030 3.470 10.974 1.00 78.12 101 VAL A C 1
ATOM 792 O O . VAL A 1 101 ? 5.158 3.691 11.404 1.00 78.12 101 VAL A O 1
ATOM 795 N N . LEU A 1 102 ? 3.579 2.267 10.646 1.00 77.75 102 LEU A N 1
ATOM 796 C CA . LEU A 1 102 ? 4.344 1.033 10.632 1.00 77.75 102 LEU A CA 1
ATOM 797 C C . LEU A 1 102 ? 4.672 0.705 9.181 1.00 77.75 102 LEU A C 1
ATOM 799 O O . LEU A 1 102 ? 3.754 0.464 8.386 1.00 77.75 102 LEU A O 1
ATOM 803 N N . SER A 1 103 ? 5.956 0.706 8.826 1.00 75.12 103 SER A N 1
ATOM 804 C CA . SER A 1 103 ? 6.383 0.464 7.445 1.00 75.12 103 SER A CA 1
ATOM 805 C C . SER A 1 103 ? 7.485 -0.579 7.341 1.00 75.12 103 SER A C 1
ATOM 807 O O . SER A 1 103 ? 8.593 -0.373 7.815 1.00 75.12 103 SER A O 1
ATOM 809 N N . ASN A 1 104 ? 7.217 -1.651 6.595 1.00 72.12 104 ASN A N 1
ATOM 810 C CA . ASN A 1 104 ? 8.256 -2.563 6.084 1.00 72.12 104 ASN A CA 1
ATOM 811 C C . ASN A 1 104 ? 8.640 -2.240 4.633 1.00 72.12 104 ASN A C 1
ATOM 813 O O . ASN A 1 104 ? 9.440 -2.942 4.023 1.00 72.12 104 ASN A O 1
ATOM 817 N N . THR A 1 105 ? 8.026 -1.211 4.047 1.00 68.25 105 THR A N 1
ATOM 818 C CA . THR A 1 105 ? 8.432 -0.698 2.736 1.00 68.25 105 THR A CA 1
ATOM 819 C C . THR A 1 105 ? 9.512 0.353 2.944 1.00 68.25 105 THR A C 1
ATOM 821 O O . THR A 1 105 ? 9.367 1.240 3.794 1.00 68.25 105 THR A O 1
ATOM 824 N N . ALA A 1 106 ? 10.597 0.264 2.174 1.00 68.25 106 ALA A N 1
ATOM 825 C CA . ALA A 1 106 ? 11.697 1.222 2.273 1.00 68.25 106 ALA A CA 1
ATOM 826 C C . ALA A 1 106 ? 11.231 2.649 1.939 1.00 68.25 106 ALA A C 1
ATOM 828 O O . ALA A 1 106 ? 11.714 3.624 2.510 1.00 68.25 106 ALA A O 1
ATOM 829 N N . PHE A 1 107 ? 10.260 2.766 1.032 1.00 69.62 107 PHE A N 1
ATOM 830 C CA . PHE A 1 107 ? 9.818 4.041 0.491 1.00 69.62 107 PHE A CA 1
ATOM 831 C C . PHE A 1 107 ? 8.802 4.771 1.379 1.00 69.62 107 PHE A C 1
ATOM 833 O O . PHE A 1 107 ? 9.034 5.926 1.727 1.00 69.62 107 PHE A O 1
ATOM 840 N N . LEU A 1 108 ? 7.718 4.118 1.824 1.00 68.00 108 LEU A N 1
ATOM 841 C CA . LEU A 1 108 ? 6.728 4.796 2.673 1.00 68.00 108 LEU A CA 1
ATOM 842 C C . LEU A 1 108 ? 7.307 5.146 4.052 1.00 68.00 108 LEU A C 1
ATOM 844 O O . LEU A 1 108 ? 7.020 6.215 4.590 1.00 68.00 108 LEU A O 1
ATOM 848 N N . GLY A 1 109 ? 8.168 4.281 4.599 1.00 69.50 109 GLY A N 1
ATOM 849 C CA . GLY A 1 109 ? 8.869 4.557 5.856 1.00 69.50 109 GLY A CA 1
ATOM 850 C C . GLY A 1 109 ? 9.712 5.828 5.757 1.00 69.50 109 GLY A C 1
ATOM 851 O O . GLY A 1 109 ? 9.672 6.684 6.639 1.00 69.50 109 GLY A O 1
ATOM 852 N N . TRP A 1 110 ? 10.393 6.018 4.628 1.00 69.19 110 TRP A N 1
ATOM 853 C CA . TRP A 1 110 ? 11.142 7.240 4.363 1.00 69.19 110 TRP A CA 1
ATOM 854 C C . TRP A 1 110 ? 10.245 8.480 4.235 1.00 69.19 110 TRP A C 1
ATOM 856 O O . TRP A 1 110 ? 10.602 9.537 4.757 1.00 69.19 110 TRP A O 1
ATOM 866 N N . CYS A 1 111 ? 9.075 8.371 3.589 1.00 69.88 111 CYS A N 1
ATOM 867 C CA . CYS A 1 111 ? 8.129 9.488 3.464 1.00 69.88 111 CYS A CA 1
ATOM 868 C C . CYS A 1 111 ? 7.681 10.001 4.835 1.00 69.88 111 CYS A C 1
ATOM 870 O O . CYS A 1 111 ? 7.678 11.207 5.079 1.00 69.88 111 CYS A O 1
ATOM 872 N N . VAL A 1 112 ? 7.362 9.080 5.744 1.00 68.50 112 VAL A N 1
ATOM 873 C CA . VAL A 1 112 ? 6.914 9.417 7.098 1.00 68.50 112 VAL A CA 1
ATOM 874 C C . VAL A 1 112 ? 8.048 10.003 7.936 1.00 68.50 112 VAL A C 1
ATOM 876 O O . VAL A 1 112 ? 7.794 10.866 8.765 1.00 68.50 112 VAL A O 1
ATOM 879 N N . ALA A 1 113 ? 9.303 9.601 7.709 1.00 66.62 113 ALA A N 1
ATOM 880 C CA . ALA A 1 113 ? 10.429 10.019 8.557 1.00 66.62 113 ALA A CA 1
ATOM 881 C C . ALA A 1 113 ? 10.706 11.521 8.438 1.00 66.62 113 ALA A C 1
ATOM 883 O O . ALA A 1 113 ? 11.342 12.131 9.292 1.00 66.62 113 ALA A O 1
ATOM 884 N N . ARG A 1 114 ? 10.232 12.113 7.342 1.00 68.06 114 ARG A N 1
ATOM 885 C CA . ARG A 1 114 ? 10.333 13.538 7.046 1.00 68.06 114 ARG A CA 1
ATOM 886 C C . ARG A 1 114 ? 9.133 14.339 7.544 1.00 68.06 114 ARG A C 1
ATOM 888 O O . ARG A 1 114 ? 9.156 15.562 7.425 1.00 68.06 114 ARG A O 1
ATOM 895 N N . LEU A 1 115 ? 8.095 13.684 8.067 1.00 68.62 115 LEU A N 1
ATOM 896 C CA . LEU A 1 115 ? 6.940 14.361 8.641 1.00 68.62 115 LEU A CA 1
ATOM 897 C C . LEU A 1 115 ? 7.243 14.785 10.085 1.00 68.62 115 LEU A C 1
ATOM 899 O O . LEU A 1 115 ? 7.724 13.975 10.881 1.00 68.62 115 LEU A O 1
ATOM 903 N N . PRO A 1 116 ? 6.970 16.047 10.454 1.00 61.84 116 PRO A N 1
ATOM 904 C CA . PRO A 1 116 ? 7.133 16.487 11.828 1.00 61.84 116 PRO A CA 1
ATOM 905 C C . PRO A 1 116 ? 6.103 15.779 12.725 1.00 61.84 116 PRO A C 1
ATOM 907 O O . PRO A 1 116 ? 4.914 15.774 12.425 1.00 61.84 116 PRO A O 1
ATOM 910 N N . HIS A 1 117 ? 6.572 15.223 13.847 1.00 63.78 117 HIS A N 1
ATOM 911 C CA . HIS A 1 117 ? 5.765 14.636 14.931 1.00 63.78 117 HIS A CA 1
ATOM 912 C C . HIS A 1 117 ? 5.114 13.257 14.697 1.00 63.78 117 HIS A C 1
ATOM 914 O O . HIS A 1 117 ? 4.305 12.849 15.528 1.00 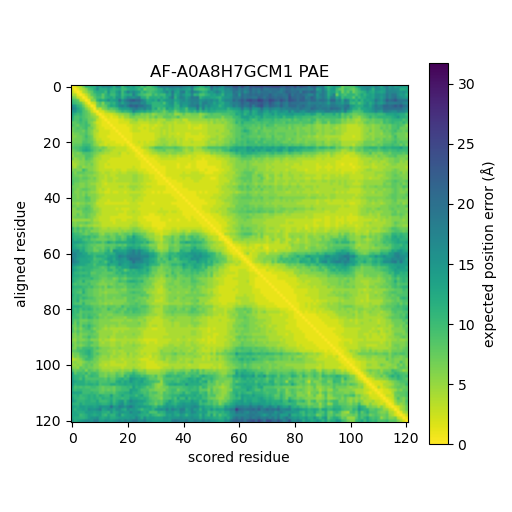63.78 117 HIS A O 1
ATOM 920 N N . THR A 1 118 ? 5.488 12.490 13.665 1.00 60.94 118 THR A N 1
ATOM 921 C CA . THR A 1 118 ? 4.964 11.118 13.480 1.00 60.94 118 THR A CA 1
ATOM 922 C C . THR A 1 118 ? 5.962 10.048 13.962 1.00 60.94 118 THR A C 1
ATOM 924 O O . THR A 1 118 ? 7.006 9.868 13.330 1.00 60.94 118 THR A O 1
ATOM 927 N N . PRO A 1 119 ? 5.687 9.312 15.058 1.00 60.91 119 PRO A N 1
ATOM 928 C CA . PRO A 1 119 ? 6.540 8.213 15.509 1.00 60.91 119 PRO A CA 1
ATOM 929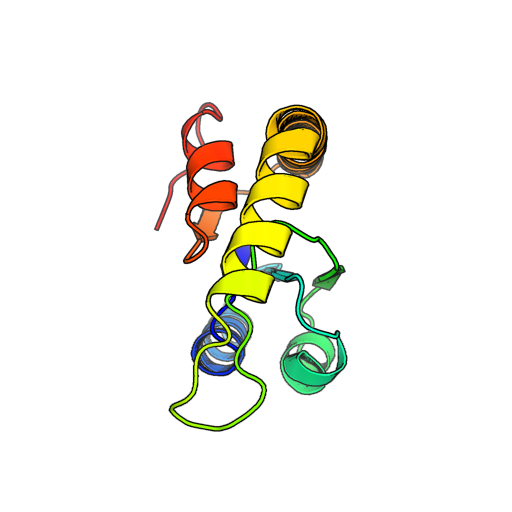 C C . PRO A 1 119 ? 6.527 7.034 14.522 1.00 60.91 119 PRO A C 1
ATOM 931 O O . PRO A 1 119 ? 5.474 6.645 14.005 1.00 60.91 119 PRO A O 1
ATOM 934 N N . GLN A 1 120 ? 7.712 6.457 14.293 1.00 58.66 120 GLN A N 1
ATOM 935 C CA . GLN A 1 120 ? 7.936 5.318 13.397 1.00 58.66 120 GLN A CA 1
ATOM 936 C C . GLN A 1 120 ? 8.281 4.056 14.179 1.00 58.66 120 GLN A C 1
ATOM 938 O O . GLN A 1 120 ? 9.072 4.117 15.123 1.00 58.66 120 GLN A O 1
ATOM 943 N N . LEU A 1 121 ? 7.712 2.930 13.751 1.00 53.53 121 LEU A N 1
ATOM 944 C CA . LEU A 1 121 ? 7.964 1.597 14.294 1.00 53.53 121 LEU A CA 1
ATOM 945 C C . LEU A 1 121 ? 8.137 0.576 13.162 1.00 53.53 121 LEU A C 1
ATOM 947 O O . LEU A 1 121 ? 7.488 0.741 12.099 1.00 53.53 121 LEU A O 1
#

Nearest PDB structures (foldseek):
  3gem-assembly1_A  TM=6.563E-01  e=2.827E-02  Pseudomonas savastanoi pv. phaseolicola 1448A
  3gem-assembly1_C  TM=6.883E-01  e=6.654E-02  Pseudomonas savastanoi pv. phaseolicola 1448A
  3ia7-assembly2_A  TM=5.211E-01  e=2.038E-01  Micromonospora echinospora
  7bva-assembly2_B  TM=6.573E-01  e=2.329E+00  Mycobacterium tuberculosis variant bovis AF2122/97
  8egm-assembly1_A  TM=6.813E-01  e=3.692E+00  Pseudomonas aeruginosa PAO1

Solvent-accessible surface area (backbone atoms only — not comparable to full-atom values): 6888 Å² total; per-residue (Å²): 76,37,37,44,30,51,81,60,78,66,65,51,47,55,50,52,45,56,50,52,68,38,86,81,64,54,52,38,36,40,41,25,71,63,67,67,76,80,39,45,69,37,41,74,70,64,36,44,78,44,82,42,86,58,62,68,62,78,40,57,91,44,91,99,40,70,42,61,68,60,21,50,50,41,38,49,59,42,60,76,45,37,70,63,54,49,52,52,51,45,53,51,50,61,73,71,62,56,61,30,44,36,44,77,31,78,50,55,40,53,54,45,70,73,43,87,90,45,56,77,94

Mean predicted aligned error: 6.99 Å

pLDDT: mean 79.2, std 10.71, range [49.66, 91.56]

Secondary structure (DSSP, 8-state):
-EEEE-S-HHHHHHHHHHHHTSSSPPPEEEEESS-GGGGHHHHHTTPEEEE---SPPPP-SBTTB--HHHHHHHHHHHHHHHHHHHHHHHHHHHHHT-SEEEE-SHHHHHHHHTSTT--B-

Foldseek 3Di:
DEEEEEAPLPVRLVVLVVQCPDVVGDAYEYEECDDPVSNVVSVVSPHHYDYDPQAQDFDDPDVPDTPPVVSVVSVVVCVVCVVVSLVVLLVVCVVVPHQEYEDPGPGSQVSVVPDPRHDYD

Sequence (121 aa):
MIVTSLTAKNLIVVFASHLLALAPKPTIYIISSAPKYIFANSVAAGAIYRFSEIDPVIVQPLAYRVDRQQSVNVLRAFLDTKDAKLEEERAWLQEMGFDCVLSNTAFLGWCVARLPHTPQL

Radius of gyration: 15.03 Å; Cα contacts (8 Å, |Δi|>4): 179; chains: 1; bounding box: 30×36×39 Å